Protein AF-A0A832K0N5-F1 (afdb_monomer_lite)

Structure (mmCIF, N/CA/C/O backbone):
data_AF-A0A832K0N5-F1
#
_entry.id   AF-A0A832K0N5-F1
#
loop_
_atom_site.group_PDB
_atom_site.id
_atom_site.type_symbol
_atom_site.label_atom_id
_atom_site.label_alt_id
_atom_site.label_comp_id
_atom_site.label_asym_id
_atom_site.label_entity_id
_atom_site.label_seq_id
_atom_site.pdbx_PDB_ins_code
_atom_site.Cartn_x
_atom_site.Cartn_y
_atom_site.Cartn_z
_atom_site.occupancy
_atom_site.B_iso_or_equiv
_atom_site.auth_seq_id
_atom_site.auth_comp_id
_atom_site.auth_asym_id
_atom_site.auth_atom_id
_atom_site.pdbx_PDB_model_num
ATOM 1 N N . MET A 1 1 ? -27.091 10.067 29.173 1.00 49.50 1 MET A N 1
ATOM 2 C CA . MET A 1 1 ? -26.437 10.685 27.995 1.00 49.50 1 MET A CA 1
ATOM 3 C C . MET A 1 1 ? -25.050 10.113 27.669 1.00 49.50 1 MET A C 1
ATOM 5 O O . MET A 1 1 ? -24.790 9.914 26.493 1.00 49.50 1 MET A O 1
ATOM 9 N N . SER A 1 2 ? -24.181 9.759 28.632 1.00 56.44 2 SER A N 1
ATOM 10 C CA . SER A 1 2 ? -22.815 9.268 28.313 1.00 56.44 2 SER A CA 1
ATOM 11 C C . SER A 1 2 ? -22.736 7.877 27.653 1.00 56.44 2 SER A C 1
ATOM 13 O O . SER A 1 2 ? -21.841 7.641 26.847 1.00 56.44 2 SER A O 1
ATOM 15 N N . LYS A 1 3 ? -23.693 6.971 27.915 1.00 55.78 3 LYS A N 1
ATOM 16 C CA . LYS A 1 3 ? -23.739 5.624 27.298 1.00 55.78 3 LYS A CA 1
ATOM 17 C C . LYS A 1 3 ? -23.984 5.623 25.780 1.00 55.78 3 LYS A C 1
ATOM 19 O O . LYS A 1 3 ? -23.541 4.704 25.105 1.00 55.78 3 LYS A O 1
ATOM 24 N N . PHE A 1 4 ? -24.682 6.625 25.239 1.00 56.56 4 PHE A N 1
ATOM 25 C CA . PHE A 1 4 ? -24.940 6.717 23.792 1.00 56.56 4 PHE A CA 1
ATOM 26 C C . PHE A 1 4 ? -23.704 7.201 23.022 1.00 56.56 4 PHE A C 1
ATOM 28 O O . PHE A 1 4 ? -23.410 6.699 21.940 1.00 56.56 4 PHE A O 1
ATOM 35 N N . ILE A 1 5 ? -22.937 8.120 23.614 1.00 59.59 5 ILE A N 1
ATOM 36 C CA . ILE A 1 5 ? -21.688 8.630 23.032 1.00 59.59 5 ILE A CA 1
ATOM 37 C C . ILE A 1 5 ? -20.621 7.526 23.009 1.00 59.59 5 ILE A C 1
ATOM 39 O O . ILE A 1 5 ? -19.919 7.369 22.014 1.00 59.59 5 ILE A O 1
ATOM 43 N N . SER A 1 6 ? -20.541 6.696 24.057 1.00 60.22 6 SER A N 1
ATOM 44 C CA . SER A 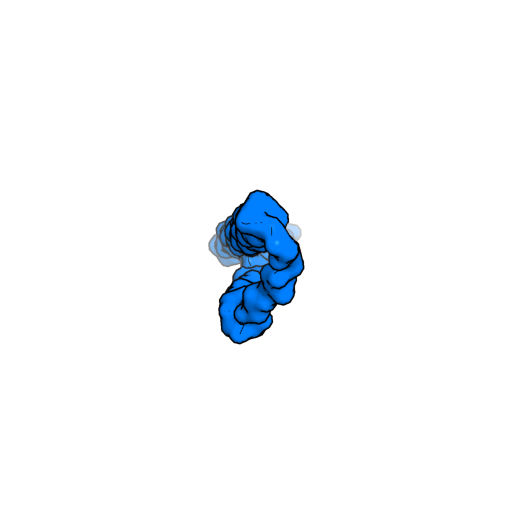1 6 ? -19.584 5.583 24.084 1.00 60.22 6 SER A CA 1
ATOM 45 C C . SER A 1 6 ? -19.906 4.475 23.072 1.00 60.22 6 SER A C 1
ATOM 47 O O . SER A 1 6 ? -18.983 3.882 22.517 1.00 60.22 6 SER A O 1
ATOM 49 N N . LEU A 1 7 ? -21.188 4.217 22.774 1.00 61.94 7 LEU A N 1
ATOM 50 C CA . LEU A 1 7 ? -21.591 3.270 21.724 1.00 61.94 7 LEU A CA 1
ATOM 51 C C . LEU A 1 7 ? -21.245 3.784 20.315 1.00 61.94 7 LEU A C 1
ATOM 53 O O . LEU A 1 7 ? -20.780 3.018 19.469 1.00 61.94 7 LEU A O 1
ATOM 57 N N . SER A 1 8 ? -21.438 5.087 20.083 1.00 75.31 8 SER A N 1
ATOM 58 C CA . SER A 1 8 ? -21.062 5.761 18.834 1.00 75.31 8 SER A CA 1
ATOM 59 C C . SER A 1 8 ? -19.553 5.679 18.589 1.00 75.31 8 SER A C 1
ATOM 61 O O . SER A 1 8 ? -19.119 5.223 17.534 1.00 75.31 8 SER A O 1
ATOM 63 N N . ASN A 1 9 ? -18.742 5.996 19.604 1.00 79.69 9 ASN A N 1
ATOM 64 C CA . ASN A 1 9 ? -17.281 5.963 19.498 1.00 79.69 9 ASN A CA 1
ATOM 65 C C . ASN A 1 9 ? -16.743 4.555 19.207 1.00 79.69 9 ASN A C 1
ATOM 67 O O . ASN A 1 9 ? -15.850 4.404 18.374 1.00 79.69 9 ASN A O 1
ATOM 71 N N . LYS A 1 10 ? -17.331 3.518 19.818 1.00 84.69 10 LYS A N 1
ATOM 72 C CA . LYS A 1 10 ? -16.984 2.122 19.509 1.00 84.69 10 LYS A CA 1
ATOM 73 C C . LYS A 1 10 ? -17.347 1.740 18.076 1.00 84.69 10 LYS A C 1
ATOM 75 O O . LYS A 1 10 ? -16.556 1.083 17.409 1.00 84.69 10 LYS A O 1
ATOM 80 N N . SER A 1 11 ? -18.506 2.177 17.587 1.00 86.69 11 SER A N 1
ATOM 81 C CA . SER A 1 11 ? -18.940 1.910 16.207 1.00 86.69 11 SER A CA 1
ATOM 82 C C . SER A 1 11 ? -18.015 2.588 15.190 1.00 86.69 11 SER A C 1
ATOM 84 O O . SER A 1 11 ? -17.586 1.956 14.229 1.00 86.69 11 SER A O 1
ATOM 86 N N . ILE A 1 12 ? -17.632 3.844 15.444 1.00 87.06 12 ILE A N 1
ATOM 87 C CA . ILE A 1 12 ? -16.667 4.592 14.625 1.00 87.06 12 ILE A CA 1
ATOM 88 C C . ILE A 1 12 ? -15.294 3.909 14.646 1.00 87.06 12 ILE A C 1
ATOM 90 O O . ILE A 1 12 ? -14.685 3.727 13.594 1.00 87.06 12 ILE A O 1
ATOM 94 N N . GLY A 1 13 ? -14.828 3.475 15.820 1.00 87.44 13 GLY A N 1
ATOM 95 C CA . GLY A 1 13 ? -13.576 2.731 15.957 1.00 87.44 13 GLY A CA 1
ATOM 96 C C . GLY A 1 13 ? -13.567 1.436 15.140 1.00 87.44 13 GLY A C 1
ATOM 97 O O . GLY A 1 13 ? -12.589 1.147 14.454 1.00 87.44 13 GLY A O 1
ATOM 98 N N . LEU A 1 14 ? -14.682 0.700 15.140 1.00 91.38 14 LEU A N 1
ATOM 99 C CA . LEU A 1 14 ? -14.847 -0.545 14.382 1.00 91.38 14 LEU A CA 1
ATOM 100 C C . LEU A 1 14 ? -14.849 -0.300 12.865 1.00 91.38 14 LEU A C 1
ATOM 102 O O . LEU A 1 14 ? -14.202 -1.038 12.125 1.00 91.38 14 LEU A O 1
ATOM 106 N N . ILE A 1 15 ? -15.506 0.772 12.408 1.00 90.94 15 ILE A N 1
ATOM 107 C CA . ILE A 1 15 ? -15.498 1.191 10.999 1.00 90.94 15 ILE A CA 1
ATOM 108 C C . ILE A 1 15 ? -14.083 1.579 10.560 1.00 90.94 15 ILE A C 1
ATOM 110 O O . ILE A 1 15 ? -13.617 1.100 9.531 1.00 90.94 15 ILE A O 1
ATOM 114 N N . LEU A 1 16 ? -13.376 2.402 11.341 1.00 88.88 16 LEU A N 1
ATOM 115 C CA . LEU A 1 16 ? -11.995 2.799 11.039 1.00 88.88 16 LEU A CA 1
ATOM 116 C C . LEU A 1 16 ? -11.065 1.587 10.948 1.00 88.88 16 LEU A C 1
ATOM 118 O O . LEU A 1 16 ? -10.203 1.532 10.071 1.00 88.88 16 LEU A O 1
ATOM 122 N N . 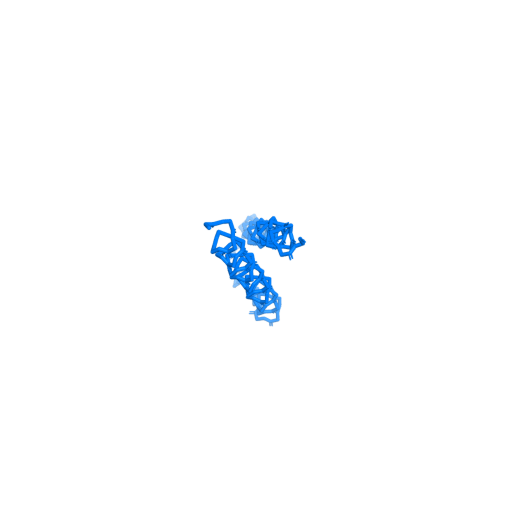LEU A 1 17 ? -11.270 0.601 11.822 1.00 91.19 17 LEU A N 1
ATOM 123 C CA . LEU A 1 17 ? -10.497 -0.632 11.825 1.00 91.19 17 LEU A CA 1
ATOM 124 C C . LEU A 1 17 ? -10.784 -1.464 10.566 1.00 91.19 17 LEU A C 1
ATOM 126 O O . LEU A 1 17 ? -9.850 -1.851 9.867 1.00 91.19 17 LEU A O 1
ATOM 130 N N . LEU A 1 18 ? -12.060 -1.665 10.220 1.00 92.81 18 LEU A N 1
ATOM 131 C CA . LEU A 1 18 ? -12.464 -2.358 8.991 1.00 92.81 18 LEU A CA 1
ATOM 132 C C . LEU A 1 18 ? -11.908 -1.680 7.736 1.00 92.81 18 LEU A C 1
ATOM 134 O O . LEU A 1 18 ? -11.351 -2.357 6.875 1.00 92.81 18 LEU A O 1
ATOM 138 N N . VAL A 1 19 ? -12.015 -0.353 7.647 1.00 92.69 19 VAL A N 1
ATOM 139 C CA . VAL A 1 19 ? -11.491 0.422 6.516 1.00 92.69 19 VAL A CA 1
ATOM 140 C C . VAL A 1 19 ? -9.972 0.289 6.433 1.00 92.69 19 VAL A C 1
ATOM 142 O O . VAL A 1 19 ? -9.450 0.007 5.359 1.00 92.69 19 VAL A O 1
ATOM 145 N N . GLY A 1 20 ? -9.257 0.424 7.553 1.00 90.31 20 GLY A N 1
ATOM 146 C CA . GLY A 1 20 ? -7.803 0.261 7.587 1.00 90.31 20 GLY A CA 1
ATOM 147 C C . GLY A 1 20 ? -7.360 -1.130 7.125 1.00 90.31 20 GLY A C 1
ATOM 148 O O . GLY A 1 20 ? -6.469 -1.241 6.285 1.00 90.31 20 GLY A O 1
ATOM 149 N N . VAL A 1 21 ? -8.019 -2.194 7.600 1.00 93.12 21 VAL A N 1
ATOM 150 C CA . VAL A 1 21 ? -7.730 -3.570 7.162 1.00 93.12 21 VAL A CA 1
ATOM 151 C C . VAL A 1 21 ? -8.001 -3.730 5.669 1.00 93.12 21 VAL A C 1
ATOM 153 O O . VAL A 1 21 ? -7.174 -4.290 4.953 1.00 93.12 21 VAL A O 1
ATOM 156 N N . LEU A 1 22 ? -9.130 -3.214 5.184 1.00 94.44 22 LEU A N 1
ATOM 157 C CA . LEU A 1 22 ? -9.507 -3.320 3.779 1.00 94.44 22 LEU A CA 1
ATOM 158 C C . LEU A 1 22 ? -8.492 -2.614 2.873 1.00 94.44 22 LEU A C 1
ATOM 160 O O . LEU A 1 22 ? -8.086 -3.184 1.863 1.00 94.44 22 LEU A O 1
ATOM 164 N N . VAL A 1 23 ? -8.010 -1.429 3.260 1.00 93.19 23 VAL A N 1
ATOM 165 C CA . VAL A 1 23 ? -6.956 -0.715 2.520 1.00 93.19 23 VAL A CA 1
ATOM 166 C C . VAL A 1 23 ? -5.662 -1.530 2.471 1.00 93.19 23 VAL A C 1
ATOM 168 O O . VAL A 1 23 ? -5.058 -1.629 1.405 1.00 93.19 23 VAL A O 1
ATOM 171 N N . ILE A 1 24 ? -5.252 -2.160 3.578 1.00 93.06 24 ILE A N 1
ATOM 172 C CA . ILE A 1 24 ? -4.058 -3.023 3.596 1.00 93.06 24 ILE A CA 1
ATOM 173 C C . ILE A 1 24 ? -4.237 -4.222 2.664 1.00 93.06 24 ILE A C 1
ATOM 175 O O . ILE A 1 24 ? -3.342 -4.515 1.876 1.00 93.06 24 ILE A O 1
ATOM 179 N N . LEU A 1 25 ? -5.388 -4.898 2.712 1.00 94.00 25 LEU A N 1
ATOM 180 C CA . LEU A 1 25 ? -5.667 -6.039 1.837 1.00 94.00 25 LEU A CA 1
ATOM 181 C C . LEU A 1 25 ? -5.626 -5.637 0.360 1.00 94.00 25 LEU A C 1
ATOM 183 O O . LEU A 1 25 ? -4.995 -6.322 -0.443 1.00 94.00 25 LEU A O 1
ATOM 187 N N . VAL A 1 26 ? -6.233 -4.502 0.005 1.00 92.56 26 VAL A N 1
ATOM 188 C CA . VAL A 1 26 ? -6.180 -3.966 -1.362 1.00 92.56 26 VAL A CA 1
ATOM 189 C C . VAL A 1 26 ? -4.742 -3.639 -1.761 1.00 92.56 26 VAL A C 1
ATOM 191 O O . VAL A 1 26 ? -4.320 -4.024 -2.849 1.00 92.56 26 VAL A O 1
ATOM 194 N N . ALA A 1 27 ? -3.963 -2.992 -0.892 1.00 89.56 27 ALA A N 1
ATOM 195 C CA . ALA A 1 27 ? -2.562 -2.685 -1.165 1.00 89.56 27 ALA A CA 1
ATOM 196 C C . ALA A 1 27 ? -1.730 -3.957 -1.404 1.00 89.56 27 ALA A C 1
ATOM 198 O O . ALA A 1 27 ? -0.936 -3.994 -2.342 1.00 89.56 27 ALA A O 1
ATOM 199 N N . ILE A 1 28 ? -1.955 -5.020 -0.622 1.00 89.81 28 ILE A N 1
ATOM 200 C CA . ILE A 1 28 ? -1.307 -6.326 -0.816 1.00 89.81 28 ILE A CA 1
ATOM 201 C C . ILE A 1 28 ? -1.684 -6.922 -2.174 1.00 89.81 28 ILE A C 1
ATOM 203 O O . ILE A 1 28 ? -0.800 -7.351 -2.910 1.00 89.81 28 ILE A O 1
ATOM 207 N N . VAL A 1 29 ? -2.971 -6.924 -2.536 1.00 91.56 29 VAL A N 1
ATOM 208 C CA . VAL A 1 29 ? -3.433 -7.449 -3.832 1.00 91.56 29 VAL A CA 1
ATOM 209 C C . VAL A 1 29 ? -2.827 -6.659 -4.989 1.00 91.56 29 VAL A C 1
ATOM 211 O O . VAL A 1 29 ? -2.343 -7.255 -5.949 1.00 91.56 29 VAL A O 1
ATOM 214 N N . VAL A 1 30 ? -2.807 -5.328 -4.897 1.00 88.75 30 VAL A N 1
ATOM 215 C CA . VAL A 1 30 ? -2.203 -4.462 -5.916 1.00 88.75 30 VAL A CA 1
ATOM 216 C C . VAL A 1 30 ? -0.708 -4.726 -6.028 1.00 88.75 30 VAL A C 1
ATOM 218 O O . VAL A 1 30 ? -0.221 -4.882 -7.141 1.00 88.75 30 VAL A O 1
ATOM 221 N N . ALA A 1 31 ? 0.015 -4.828 -4.912 1.00 86.44 31 ALA A N 1
ATOM 222 C CA . ALA A 1 31 ? 1.439 -5.145 -4.914 1.00 86.44 31 ALA A CA 1
ATOM 223 C C . ALA A 1 31 ? 1.713 -6.531 -5.517 1.00 86.44 31 ALA A C 1
ATOM 225 O O . ALA A 1 31 ? 2.620 -6.680 -6.331 1.00 86.44 31 ALA A O 1
ATOM 226 N N . PHE A 1 32 ? 0.899 -7.531 -5.175 1.00 87.88 32 PHE A N 1
ATOM 227 C CA . PHE A 1 32 ? 1.018 -8.882 -5.712 1.00 87.88 32 PHE A CA 1
ATOM 228 C C . PHE A 1 32 ? 0.770 -8.906 -7.224 1.00 87.88 32 PHE A C 1
ATOM 230 O O . PHE A 1 32 ? 1.594 -9.424 -7.977 1.00 87.88 32 PHE A O 1
ATOM 237 N N . ASN A 1 33 ? -0.311 -8.278 -7.695 1.00 88.31 33 ASN A N 1
ATOM 238 C CA . ASN A 1 33 ? -0.578 -8.149 -9.127 1.00 88.31 33 ASN A CA 1
ATOM 239 C C . ASN A 1 33 ? 0.522 -7.362 -9.835 1.00 88.31 33 ASN A C 1
ATOM 241 O O . ASN A 1 33 ? 0.958 -7.763 -10.910 1.00 88.31 33 ASN A O 1
ATOM 245 N N . ALA A 1 34 ? 0.994 -6.273 -9.230 1.00 83.62 34 ALA A N 1
ATOM 246 C CA . ALA A 1 34 ? 2.073 -5.468 -9.772 1.00 83.62 34 ALA A CA 1
ATOM 247 C C . ALA A 1 34 ? 3.395 -6.229 -9.830 1.00 83.62 34 ALA A C 1
ATOM 249 O O . ALA A 1 34 ? 4.189 -5.896 -10.688 1.00 83.62 34 ALA A O 1
ATOM 250 N N . PHE A 1 35 ? 3.635 -7.226 -8.973 1.00 82.44 35 PHE A N 1
ATOM 251 C CA . PHE A 1 35 ? 4.843 -8.050 -9.004 1.00 82.44 35 PHE A CA 1
ATOM 252 C C . PHE A 1 35 ? 4.744 -9.186 -10.031 1.00 82.44 35 PHE A C 1
ATOM 254 O O . PHE A 1 35 ? 5.632 -9.350 -10.860 1.00 82.44 35 PHE A O 1
ATOM 261 N N . TYR A 1 36 ? 3.648 -9.951 -10.019 1.00 82.75 36 TYR A N 1
ATOM 262 C CA . TYR A 1 36 ? 3.499 -11.141 -10.870 1.00 82.75 36 TYR A CA 1
ATOM 263 C C . TYR A 1 36 ? 3.005 -10.844 -12.286 1.00 82.75 36 TYR A C 1
ATOM 265 O O . TYR A 1 36 ? 3.286 -11.602 -13.211 1.00 82.75 36 TYR A O 1
ATOM 273 N N . THR A 1 37 ? 2.275 -9.746 -12.470 1.00 82.19 37 THR A N 1
ATOM 274 C CA . THR A 1 37 ? 1.779 -9.318 -13.788 1.00 82.19 37 THR A CA 1
ATOM 275 C C . THR A 1 37 ? 2.717 -8.300 -14.428 1.00 82.19 37 THR A C 1
ATOM 277 O O . THR A 1 37 ? 2.453 -7.841 -15.540 1.00 82.19 37 THR A O 1
ATOM 280 N N . TYR A 1 38 ? 3.819 -7.933 -13.757 1.00 73.12 38 TYR A N 1
ATOM 281 C CA . TYR A 1 38 ? 4.787 -7.026 -14.350 1.00 73.12 38 TYR A CA 1
ATOM 282 C C . TYR A 1 38 ? 5.413 -7.673 -15.575 1.00 73.12 38 TYR A C 1
ATOM 284 O O . TYR A 1 38 ? 6.210 -8.606 -15.483 1.00 73.12 38 TYR A O 1
ATOM 292 N N . LYS A 1 39 ? 5.061 -7.149 -16.742 1.00 72.31 39 LYS A N 1
ATOM 293 C CA . LYS A 1 39 ? 5.813 -7.391 -17.961 1.00 72.31 39 LYS A CA 1
ATOM 294 C C . LYS A 1 39 ? 6.705 -6.185 -18.159 1.00 72.31 39 LYS A C 1
ATOM 296 O O . LYS A 1 39 ? 6.214 -5.058 -18.127 1.00 72.31 39 LYS A O 1
ATOM 301 N N . LEU A 1 40 ? 7.996 -6.440 -18.356 1.00 68.00 40 LEU A N 1
ATOM 302 C CA . LEU A 1 40 ? 8.917 -5.416 -18.828 1.00 68.00 40 LEU A CA 1
ATOM 303 C C . LEU A 1 40 ? 8.283 -4.765 -20.067 1.00 68.00 40 LEU A C 1
ATOM 305 O O . LEU A 1 40 ? 7.934 -5.493 -21.004 1.00 68.00 40 LEU A O 1
ATOM 309 N N . PRO A 1 41 ? 8.072 -3.438 -20.059 1.00 69.12 41 PRO A N 1
ATOM 310 C CA . PRO A 1 41 ? 7.652 -2.727 -21.253 1.00 69.12 41 PRO A CA 1
ATOM 311 C C . PRO A 1 41 ? 8.618 -3.053 -22.390 1.00 69.12 41 PRO A C 1
ATOM 313 O O . PRO A 1 41 ? 9.810 -3.251 -22.142 1.00 69.12 41 PRO A O 1
ATOM 316 N N . GLU A 1 42 ? 8.116 -3.123 -23.625 1.00 68.25 42 GLU A N 1
ATOM 317 C CA . GLU A 1 42 ? 8.987 -3.276 -24.791 1.00 68.25 42 GLU A CA 1
ATOM 318 C C . GLU A 1 42 ? 10.091 -2.223 -24.723 1.00 68.25 42 GLU A C 1
ATOM 320 O O . GLU A 1 42 ? 9.812 -1.020 -24.723 1.00 68.25 42 GLU A O 1
ATOM 325 N N . ILE A 1 43 ? 11.340 -2.677 -24.636 1.00 65.88 43 ILE A N 1
ATOM 326 C CA . I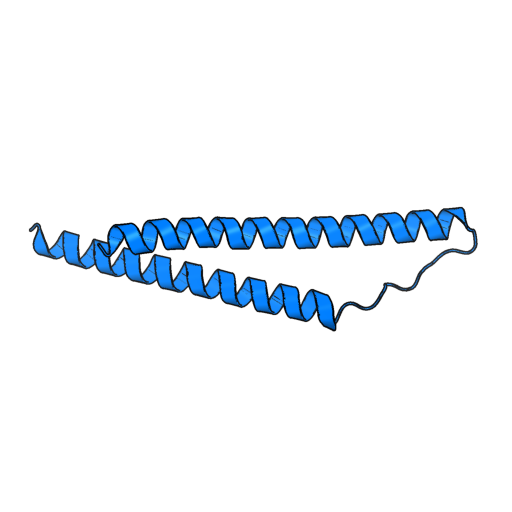LE A 1 43 ? 12.481 -1.775 -24.643 1.00 65.88 43 ILE A CA 1
ATOM 327 C C . ILE A 1 43 ? 12.560 -1.214 -26.063 1.00 65.88 43 ILE A C 1
ATOM 329 O O . ILE A 1 43 ? 12.906 -1.921 -27.009 1.00 65.88 43 ILE A O 1
ATOM 333 N N . ARG A 1 44 ? 12.161 0.048 -26.223 1.00 63.34 44 ARG A N 1
ATOM 334 C CA . ARG A 1 44 ? 12.183 0.758 -27.503 1.00 63.34 44 ARG A CA 1
ATOM 335 C C . ARG A 1 44 ? 13.456 1.584 -27.568 1.00 63.34 44 ARG A C 1
ATOM 337 O O . ARG A 1 44 ? 13.641 2.489 -26.762 1.00 63.34 44 ARG A O 1
ATOM 344 N N . GLY A 1 45 ? 14.322 1.260 -28.517 1.00 63.78 45 GLY A N 1
ATOM 345 C CA . GLY A 1 45 ? 15.543 2.013 -28.764 1.00 63.78 45 GLY A CA 1
ATOM 346 C C . GLY A 1 45 ? 16.378 1.360 -29.852 1.00 63.78 45 GLY A 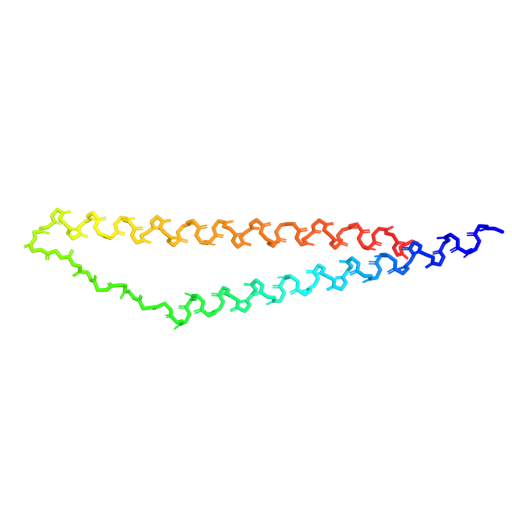C 1
ATOM 347 O O . GLY A 1 45 ? 16.579 0.148 -29.850 1.00 63.78 45 GLY A O 1
ATOM 348 N N . SER A 1 46 ? 16.834 2.171 -30.796 1.00 73.56 46 SER A N 1
ATOM 349 C CA . SER A 1 46 ? 17.765 1.771 -31.854 1.00 73.56 46 SER A CA 1
ATOM 350 C C . SER A 1 46 ? 19.225 2.020 -31.458 1.00 73.56 46 SER A C 1
ATOM 352 O O . SER A 1 46 ? 20.135 1.434 -32.043 1.00 73.56 46 SER A O 1
ATOM 354 N N . SER A 1 47 ? 19.445 2.849 -30.431 1.00 85.88 47 SER A N 1
ATOM 355 C CA . SER A 1 47 ? 20.755 3.208 -29.886 1.00 85.88 47 SER A CA 1
ATOM 356 C C . SER A 1 47 ? 20.872 2.874 -28.394 1.00 85.88 47 SER A C 1
ATOM 358 O O . SER A 1 47 ? 19.882 2.776 -27.670 1.00 85.88 47 SER A O 1
ATOM 360 N N . LEU A 1 48 ? 22.107 2.706 -27.910 1.00 83.62 48 LEU A N 1
ATOM 361 C CA . LEU A 1 48 ? 22.394 2.319 -26.521 1.00 83.62 48 LEU A CA 1
ATOM 362 C C . LEU A 1 48 ? 21.888 3.360 -25.504 1.00 83.62 48 LEU A C 1
ATOM 364 O O . LEU A 1 48 ? 21.431 3.013 -24.418 1.00 83.62 48 LEU A O 1
ATOM 368 N N . GLU A 1 49 ? 21.930 4.633 -25.887 1.00 86.25 49 GLU A N 1
ATOM 369 C CA . GLU A 1 49 ? 21.498 5.770 -25.074 1.00 86.25 49 GLU A CA 1
ATOM 370 C C . GLU A 1 49 ? 19.968 5.812 -24.914 1.00 86.25 49 GLU A C 1
ATOM 372 O O . GLU A 1 49 ? 19.460 6.055 -23.815 1.00 86.25 49 GLU A O 1
ATOM 377 N N . GLU A 1 50 ? 19.222 5.465 -25.971 1.00 84.00 50 GLU A N 1
ATOM 378 C CA . GLU A 1 50 ? 17.763 5.292 -25.922 1.00 84.00 50 GLU A CA 1
ATOM 379 C C . GLU A 1 50 ? 17.360 4.122 -25.015 1.00 84.00 50 GLU A C 1
ATOM 381 O O . GLU A 1 50 ? 16.444 4.260 -24.201 1.00 84.00 50 GLU A O 1
ATOM 386 N N . LEU A 1 51 ? 18.071 2.989 -25.099 1.00 85.62 51 LEU A N 1
ATOM 387 C CA . LEU A 1 51 ? 17.811 1.818 -24.254 1.00 85.62 51 LEU A CA 1
ATOM 388 C C . LEU A 1 51 ? 18.042 2.136 -22.770 1.00 85.62 51 LEU A C 1
ATOM 390 O O . LEU A 1 51 ? 17.202 1.806 -21.931 1.00 85.62 51 LEU A O 1
ATOM 394 N N . ILE A 1 52 ? 19.148 2.813 -22.440 1.00 87.75 52 ILE A N 1
ATOM 395 C CA . ILE A 1 52 ? 19.454 3.235 -21.065 1.00 87.75 52 ILE A CA 1
ATOM 396 C C . ILE A 1 52 ? 18.385 4.202 -20.552 1.00 87.75 52 ILE A C 1
ATOM 398 O O . ILE A 1 52 ? 17.862 4.015 -19.454 1.00 87.75 52 ILE A O 1
ATOM 402 N N . SER A 1 53 ? 18.017 5.201 -21.355 1.00 88.44 53 SER A N 1
ATOM 403 C CA . SER A 1 53 ? 16.999 6.187 -20.976 1.00 88.44 53 SER A CA 1
ATOM 404 C C . SER A 1 53 ? 15.634 5.531 -20.742 1.00 88.44 53 SER A C 1
ATOM 406 O O . SER A 1 53 ? 14.948 5.846 -19.768 1.00 88.44 53 SER A O 1
ATOM 408 N N . SER A 1 54 ? 15.255 4.569 -21.591 1.00 86.12 54 SER A N 1
ATOM 409 C CA . SER A 1 54 ? 14.032 3.777 -21.431 1.00 86.12 54 SER A CA 1
ATOM 410 C C . SER A 1 54 ? 14.044 2.979 -20.123 1.00 86.12 54 SER A C 1
ATOM 412 O O . SER A 1 54 ? 13.096 3.068 -19.342 1.00 86.12 54 SER A O 1
ATOM 414 N N . LEU A 1 55 ? 15.140 2.276 -19.822 1.00 87.56 55 LEU A N 1
ATOM 415 C CA . LEU A 1 55 ? 15.285 1.503 -18.585 1.00 87.56 55 LEU A CA 1
ATOM 416 C C . LEU A 1 55 ? 15.230 2.379 -17.328 1.00 87.56 55 LEU A C 1
ATOM 418 O O . LEU A 1 55 ? 14.594 1.994 -16.347 1.00 87.56 55 LEU A O 1
ATOM 422 N N . ILE A 1 56 ? 15.848 3.563 -17.353 1.00 90.81 56 ILE A N 1
ATOM 423 C CA . ILE A 1 56 ? 15.793 4.512 -16.232 1.00 90.81 56 ILE A CA 1
ATOM 424 C C . ILE A 1 56 ? 14.353 4.968 -15.992 1.00 90.81 56 ILE A C 1
ATOM 426 O O . ILE A 1 56 ? 13.893 4.950 -14.852 1.00 90.81 56 ILE A O 1
ATOM 430 N N . ASN A 1 57 ? 13.618 5.319 -17.049 1.00 89.19 57 ASN A N 1
ATOM 431 C CA . ASN A 1 57 ? 12.220 5.737 -16.923 1.00 89.19 57 ASN A CA 1
ATOM 432 C C . ASN A 1 57 ? 11.345 4.627 -16.325 1.00 89.19 57 ASN A C 1
ATOM 434 O O . ASN A 1 57 ? 10.547 4.890 -15.426 1.00 89.19 57 ASN A O 1
ATOM 438 N N . ILE A 1 58 ? 11.550 3.382 -16.761 1.00 87.56 58 ILE A N 1
ATOM 439 C CA . ILE A 1 58 ? 10.873 2.200 -16.212 1.00 87.56 58 ILE A CA 1
ATOM 440 C C . ILE A 1 58 ? 11.195 2.037 -14.718 1.00 87.56 58 ILE A C 1
ATOM 442 O O . ILE A 1 58 ? 10.297 1.806 -13.907 1.00 87.56 58 ILE A O 1
ATOM 446 N N . LEU A 1 59 ? 12.465 2.199 -14.334 1.00 89.25 59 LEU A N 1
ATOM 447 C CA . LEU A 1 59 ? 12.902 2.097 -12.942 1.00 89.25 59 LEU A CA 1
ATOM 448 C C . LEU A 1 59 ? 12.249 3.172 -12.060 1.00 89.25 59 LEU A C 1
ATOM 450 O O . LEU A 1 59 ? 11.759 2.869 -10.971 1.00 89.25 59 LEU A O 1
ATOM 454 N N . VAL A 1 60 ? 12.212 4.418 -12.542 1.00 92.00 60 VAL A N 1
ATOM 455 C CA . VAL A 1 60 ? 11.570 5.546 -11.852 1.00 92.00 60 VAL A CA 1
ATOM 456 C C . VAL A 1 60 ? 10.076 5.292 -11.688 1.00 92.00 60 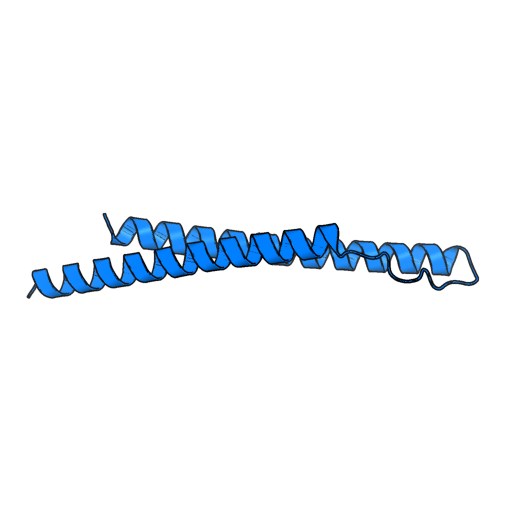VAL A C 1
ATOM 458 O O . VAL A 1 60 ? 9.532 5.500 -10.604 1.00 92.00 60 VAL A O 1
ATOM 461 N N . GLU A 1 61 ? 9.408 4.790 -12.724 1.00 87.75 61 GLU A N 1
ATOM 462 C CA . GLU A 1 61 ? 7.987 4.462 -12.657 1.00 87.75 61 GLU A CA 1
ATOM 463 C C . GLU A 1 61 ? 7.698 3.386 -11.600 1.00 87.75 61 GLU A C 1
ATOM 465 O O . GLU A 1 61 ? 6.782 3.544 -10.787 1.00 87.75 61 GLU A O 1
ATOM 470 N N . ILE A 1 62 ? 8.496 2.313 -11.560 1.00 88.12 62 ILE A N 1
ATOM 471 C CA . ILE A 1 62 ? 8.371 1.269 -10.534 1.00 88.12 62 ILE A CA 1
ATOM 472 C C . ILE A 1 62 ? 8.593 1.863 -9.138 1.00 88.12 62 ILE A C 1
ATOM 474 O O . ILE A 1 62 ? 7.799 1.607 -8.229 1.00 88.12 62 ILE A O 1
ATOM 478 N N . ALA A 1 63 ? 9.637 2.677 -8.964 1.00 90.94 63 ALA A N 1
ATOM 479 C CA . ALA A 1 63 ? 9.953 3.304 -7.685 1.00 90.94 63 ALA A CA 1
ATOM 480 C C . ALA A 1 63 ? 8.802 4.192 -7.184 1.00 90.94 63 ALA A C 1
ATOM 482 O O . ALA A 1 63 ? 8.423 4.109 -6.015 1.00 90.94 63 ALA A O 1
ATOM 483 N N . LEU A 1 64 ? 8.188 4.984 -8.069 1.00 90.50 64 LEU A N 1
ATOM 484 C CA . LEU A 1 64 ? 7.032 5.818 -7.736 1.00 90.50 64 LEU A CA 1
ATOM 485 C C . LEU A 1 64 ? 5.811 4.981 -7.336 1.00 90.50 64 LEU A C 1
ATOM 487 O O . LEU A 1 64 ? 5.164 5.281 -6.330 1.00 90.50 64 LEU A O 1
ATOM 491 N N . ARG A 1 65 ? 5.512 3.907 -8.078 1.00 86.81 65 ARG A N 1
ATOM 492 C CA . ARG A 1 65 ? 4.404 2.990 -7.757 1.00 86.81 65 ARG A CA 1
ATOM 493 C C . ARG A 1 65 ? 4.597 2.334 -6.385 1.00 86.81 65 ARG A C 1
ATOM 495 O O . ARG A 1 65 ? 3.654 2.286 -5.594 1.00 86.81 65 ARG A O 1
ATOM 502 N N . LEU A 1 66 ? 5.814 1.881 -6.076 1.00 88.62 66 LEU A N 1
ATOM 503 C CA . LEU A 1 66 ? 6.161 1.318 -4.766 1.00 88.62 66 LEU A CA 1
ATOM 504 C C . LEU A 1 66 ? 6.069 2.363 -3.647 1.00 88.62 66 LEU A C 1
ATOM 506 O O . LEU A 1 66 ? 5.530 2.070 -2.579 1.00 88.62 66 LEU A O 1
ATOM 510 N N . GLY A 1 67 ? 6.535 3.588 -3.896 1.00 91.56 67 GLY A N 1
ATOM 511 C CA . GLY A 1 67 ? 6.417 4.697 -2.949 1.00 91.56 67 GLY A CA 1
ATOM 512 C C . GLY A 1 67 ? 4.960 4.999 -2.591 1.00 91.56 67 GLY A C 1
ATOM 513 O O . GLY A 1 67 ? 4.621 5.121 -1.413 1.00 91.56 67 GLY A O 1
ATOM 514 N N . PHE A 1 68 ? 4.073 5.035 -3.588 1.00 90.44 68 PHE A N 1
ATOM 515 C CA . PHE A 1 68 ? 2.644 5.263 -3.365 1.00 90.44 68 PHE A CA 1
ATOM 516 C C . PHE A 1 68 ? 1.987 4.132 -2.560 1.00 90.44 68 PHE A C 1
ATOM 518 O O . PHE A 1 68 ? 1.214 4.394 -1.637 1.00 90.44 68 PHE A O 1
ATOM 525 N N . LEU A 1 69 ? 2.341 2.876 -2.851 1.00 91.06 69 LEU A N 1
ATOM 526 C CA . LEU A 1 69 ? 1.914 1.714 -2.065 1.00 91.06 69 LEU A CA 1
ATOM 527 C C . LEU A 1 69 ? 2.353 1.826 -0.598 1.00 91.06 69 LEU A C 1
ATOM 529 O O . LEU A 1 69 ? 1.546 1.596 0.303 1.00 91.06 69 LEU A O 1
ATOM 533 N N . GLY A 1 70 ? 3.598 2.237 -0.350 1.00 91.44 70 GLY A N 1
ATOM 534 C CA . GLY A 1 70 ? 4.109 2.472 1.001 1.00 91.44 70 GLY A CA 1
ATOM 535 C C . GLY A 1 70 ? 3.303 3.529 1.763 1.00 91.44 70 GLY A C 1
ATOM 536 O O . GLY A 1 70 ? 2.916 3.300 2.910 1.00 91.44 70 GLY A O 1
ATOM 537 N N . LEU A 1 71 ? 2.979 4.652 1.113 1.00 93.88 71 LEU A N 1
ATOM 538 C CA . LEU A 1 71 ? 2.143 5.705 1.701 1.00 93.88 71 LEU A CA 1
ATOM 539 C C . LEU A 1 71 ? 0.722 5.218 2.013 1.00 93.88 71 LEU A C 1
ATOM 541 O O . LEU A 1 71 ? 0.188 5.536 3.077 1.00 93.88 71 LEU A O 1
ATOM 545 N N . ALA A 1 72 ? 0.121 4.422 1.126 1.00 90.50 72 ALA A N 1
ATOM 546 C CA . ALA A 1 72 ? -1.210 3.857 1.339 1.00 90.50 72 ALA A CA 1
ATOM 547 C C . ALA A 1 72 ? -1.246 2.923 2.561 1.00 90.50 72 ALA A C 1
ATOM 549 O O . ALA A 1 72 ? -2.137 3.037 3.407 1.00 90.50 72 ALA A O 1
ATOM 550 N N . VAL A 1 73 ? -0.248 2.044 2.701 1.00 93.06 73 VAL A N 1
ATOM 551 C CA . VAL A 1 73 ? -0.123 1.148 3.864 1.00 93.06 73 VAL A CA 1
ATOM 552 C C . VAL A 1 73 ? 0.140 1.942 5.145 1.00 93.06 73 VAL A C 1
ATOM 554 O O . VAL A 1 73 ? -0.445 1.644 6.186 1.00 93.06 73 VAL A O 1
ATOM 557 N N . TRP A 1 74 ? 0.965 2.989 5.081 1.00 94.75 74 TRP A N 1
ATOM 558 C CA . TRP A 1 74 ? 1.220 3.866 6.223 1.00 94.75 74 TRP A CA 1
ATOM 559 C C . TRP A 1 74 ? -0.053 4.578 6.704 1.00 94.75 74 TRP A C 1
ATOM 561 O O . TRP A 1 74 ? -0.371 4.537 7.895 1.00 94.75 74 TRP A O 1
ATOM 571 N N . ALA A 1 75 ? -0.828 5.161 5.785 1.00 91.44 75 ALA A N 1
ATOM 572 C CA . ALA A 1 75 ? -2.104 5.799 6.101 1.00 91.44 75 ALA A CA 1
ATOM 573 C C . ALA A 1 75 ? -3.108 4.803 6.709 1.00 91.44 75 ALA A C 1
ATOM 575 O O . ALA A 1 75 ? -3.786 5.118 7.690 1.00 91.44 75 ALA A O 1
ATOM 576 N N . ALA A 1 76 ? -3.155 3.573 6.189 1.00 91.75 76 ALA A N 1
ATOM 577 C CA . ALA A 1 76 ? -3.963 2.505 6.766 1.00 91.75 76 ALA A CA 1
ATOM 578 C C . ALA A 1 76 ? -3.520 2.147 8.195 1.00 91.75 76 ALA A C 1
ATOM 580 O O . ALA A 1 76 ? -4.361 1.982 9.076 1.00 91.75 76 ALA A O 1
ATOM 581 N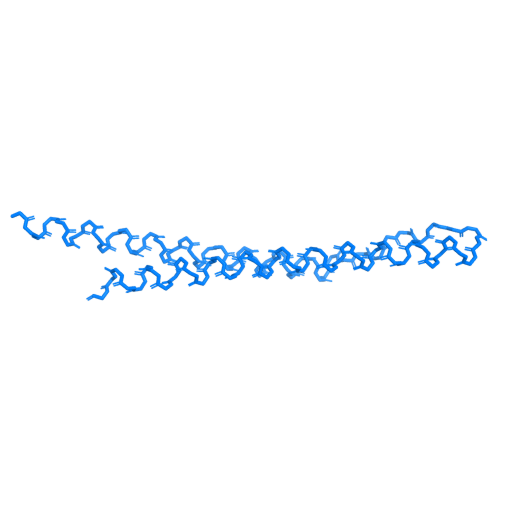 N . GLY A 1 77 ? -2.212 2.111 8.464 1.00 92.38 77 GLY A N 1
ATOM 582 C CA . GLY A 1 77 ? -1.673 1.919 9.812 1.00 92.38 77 GLY A CA 1
ATOM 583 C C . GLY A 1 77 ? -2.133 2.995 10.803 1.00 92.38 77 GLY A C 1
ATOM 584 O O . GLY A 1 77 ? -2.480 2.682 11.943 1.00 92.38 77 GLY A O 1
ATOM 585 N N . ILE A 1 78 ? -2.213 4.255 10.365 1.00 92.75 78 ILE A N 1
ATOM 586 C CA . ILE A 1 78 ? -2.756 5.355 11.174 1.00 92.75 78 ILE A CA 1
ATOM 587 C C . ILE A 1 78 ? -4.246 5.140 11.463 1.00 92.75 78 ILE A C 1
ATOM 589 O O . ILE A 1 78 ? -4.664 5.245 12.618 1.00 92.75 78 ILE A O 1
ATOM 593 N N . LEU A 1 79 ? -5.038 4.796 10.442 1.00 88.50 79 LEU A N 1
ATOM 594 C CA . LEU A 1 79 ? -6.465 4.487 10.591 1.00 88.50 79 LEU A CA 1
ATOM 595 C C . LEU A 1 79 ? -6.695 3.359 11.605 1.00 88.50 79 LEU A C 1
ATOM 597 O O . LEU A 1 79 ? -7.527 3.499 12.501 1.00 88.50 79 LEU A O 1
ATOM 601 N N . LEU A 1 80 ? -5.908 2.283 11.522 1.00 91.88 80 LEU A N 1
ATOM 602 C CA . LEU A 1 80 ? -5.963 1.172 12.471 1.00 91.88 80 LEU A CA 1
ATOM 603 C C . LEU A 1 80 ? -5.606 1.608 13.892 1.00 91.88 80 LEU A C 1
ATOM 605 O O . LEU A 1 80 ? -6.305 1.243 14.836 1.00 91.88 80 LEU A O 1
ATOM 609 N N . LYS A 1 81 ? -4.553 2.417 14.060 1.00 91.44 81 LYS A N 1
ATOM 610 C CA . LYS A 1 81 ? -4.138 2.934 15.372 1.00 91.44 81 LYS A CA 1
ATOM 611 C C . LYS A 1 81 ? -5.265 3.718 16.048 1.00 91.44 81 LYS A C 1
ATOM 613 O O . LYS A 1 81 ? -5.547 3.484 17.224 1.00 91.44 81 LYS A O 1
ATOM 618 N N . TYR A 1 82 ? -5.923 4.620 15.318 1.00 89.56 82 TYR A N 1
ATOM 619 C CA . TYR A 1 82 ? -7.065 5.371 15.847 1.00 89.56 82 TYR A CA 1
ATOM 620 C C . TYR A 1 82 ? -8.289 4.481 16.074 1.00 89.56 82 TYR A C 1
ATOM 622 O O . TYR A 1 82 ? -8.941 4.611 17.109 1.00 89.56 82 TYR A O 1
ATOM 630 N N . GLY A 1 83 ? -8.563 3.535 15.170 1.00 84.94 83 GLY A N 1
ATOM 631 C CA . GLY A 1 83 ? -9.653 2.572 15.322 1.00 84.94 83 GLY A CA 1
ATOM 632 C C . GLY A 1 83 ? -9.528 1.746 16.605 1.00 84.94 83 GLY A C 1
ATOM 633 O O . GLY A 1 83 ? -10.461 1.696 17.403 1.00 84.94 83 GLY A O 1
ATOM 634 N N . VAL A 1 84 ? -8.345 1.181 16.865 1.00 89.25 84 VAL A N 1
ATOM 635 C CA . VAL A 1 84 ? -8.056 0.421 18.095 1.00 89.25 84 VAL A CA 1
ATOM 636 C C . VAL A 1 84 ? -8.136 1.312 19.336 1.00 89.25 84 VAL A C 1
ATOM 638 O O . VAL A 1 84 ? -8.684 0.893 20.354 1.00 89.25 84 VAL A O 1
ATOM 641 N N . SER A 1 85 ? -7.637 2.550 19.264 1.00 87.25 85 SER A N 1
ATOM 642 C CA . SER A 1 85 ? -7.686 3.482 20.397 1.00 87.25 85 SER A CA 1
ATOM 643 C C . SER A 1 85 ? -9.107 3.884 20.803 1.00 87.25 85 SER A C 1
ATOM 645 O O . SER A 1 85 ? -9.314 4.190 21.970 1.00 87.25 85 SER A O 1
ATOM 647 N N . LEU A 1 86 ? -10.059 3.924 19.867 1.00 85.94 86 LEU A N 1
ATOM 648 C CA . LEU A 1 86 ? -11.465 4.263 20.135 1.00 85.94 86 LEU A CA 1
ATOM 649 C C . LEU A 1 86 ? -12.297 3.063 20.614 1.00 85.94 86 LEU A C 1
ATOM 651 O O . LEU A 1 86 ? -13.390 3.243 21.153 1.00 85.94 86 LEU A O 1
ATOM 655 N N . LEU A 1 87 ? -11.803 1.844 20.388 1.00 81.25 87 LEU A N 1
ATOM 656 C CA . LEU A 1 87 ? -12.437 0.604 20.841 1.00 81.25 87 LEU A CA 1
ATOM 657 C C . LEU A 1 87 ? -12.075 0.233 22.286 1.00 81.25 87 LEU A C 1
ATOM 659 O O . LEU A 1 87 ? -12.831 -0.512 22.916 1.00 81.25 87 LEU A O 1
ATOM 663 N N . LYS A 1 88 ? -10.934 0.729 22.777 1.00 72.50 88 LYS A N 1
ATOM 664 C CA . LYS A 1 88 ? -10.443 0.535 24.146 1.00 72.50 88 LYS A CA 1
ATOM 665 C C . LYS A 1 88 ? -11.219 1.401 25.139 1.00 72.50 88 LYS A C 1
ATOM 667 O O . LYS A 1 88 ? -11.575 0.857 26.207 1.00 72.50 88 LYS A O 1
#

Foldseek 3Di:
DVVVVLVVLLVLLVVLQVVLVVLLVVLVVVVVCCVPVDDDPPQDDPDPVSSVVSVVVVVVVVVVSVVVSVVSNVVSVVSNVSSVVSND

Radius of gyration: 20.88 Å; chains: 1; bounding box: 49×22×60 Å

Secondary structure (DSSP, 8-state):
-HHHHHHHHHHHHHHHHHHHHHHHHHHHHHHHHHHHS-PPPP---SSHHHHHHHHHHHHHHHHHHHHHHHHHHHHHHHHHHHHHHHH-

pLDDT: mean 84.03, std 10.75, range [49.5, 94.75]

Sequence (88 aa):
MSKFISLSNKSIGLILLLVGVLVILVAIVVAFNAFYTYKLPEIRGSSLEELISSLINILVEIALRLGFLGLAVWAAGILLKYGVSLLK